Protein AF-A0A920G9D4-F1 (afdb_monomer)

Secondary structure (DSSP, 8-state):
-----HHHHHHGGGSPPPPSSTTS-----HHHHHIIIIIS----TT----PPP------------

Sequence (65 aa):
MTFSAGYMQRVMHRFPKQGDQMPWMNPQDYRKDRKMFRDDPLEDEALTFERAAVTTDVPALQEAS

Solvent-accessible surface area (backbone atoms only — not comparable to full-atom values): 4809 Å² total; per-residue (Å²): 136,87,85,82,56,67,71,53,67,75,45,55,92,72,54,84,84,70,51,95,50,85,85,53,47,83,81,89,40,70,71,58,50,47,40,61,74,72,70,46,82,91,83,51,97,88,64,84,88,76,82,80,79,86,73,93,71,82,80,79,82,76,81,83,128

Radius of gyration: 20.04 Å; Cα contacts (8 Å, |Δi|>4): 13; chains: 1; bounding box: 43×33×41 Å

pLDDT: mean 81.37, std 12.64, range [37.56, 93.69]

Foldseek 3Di:
DDDPPVVCVVCVVVDDDFDPDPPRHDPVDPVVVCCRPPPDDPDDPPDDDDDDDPDPDDPDDDDDD

Mean predicted aligned error: 11.24 Å

Structure (mmCIF, N/CA/C/O backbone):
data_AF-A0A920G9D4-F1
#
_entry.id   AF-A0A920G9D4-F1
#
loop_
_atom_site.group_PDB
_atom_site.id
_atom_site.type_symbol
_atom_site.label_atom_id
_atom_site.label_alt_id
_atom_site.label_comp_id
_atom_site.label_asym_id
_atom_site.label_entity_id
_atom_site.label_seq_id
_atom_site.pdbx_PDB_ins_code
_atom_site.Cartn_x
_atom_site.Cartn_y
_atom_site.Cartn_z
_atom_site.occupancy
_atom_site.B_iso_or_equiv
_atom_site.auth_seq_id
_atom_site.auth_comp_id
_atom_site.auth_asym_id
_atom_site.auth_atom_id
_atom_site.pdbx_PDB_model_num
ATOM 1 N N . MET A 1 1 ? 1.472 -17.237 -22.450 1.00 37.56 1 MET A N 1
ATOM 2 C CA . MET A 1 1 ? 1.338 -16.115 -23.406 1.00 37.56 1 MET A CA 1
ATOM 3 C C . MET A 1 1 ? 2.310 -15.024 -22.990 1.00 37.56 1 MET A C 1
ATOM 5 O O . MET A 1 1 ? 2.154 -14.511 -21.892 1.00 37.56 1 MET A O 1
ATOM 9 N N 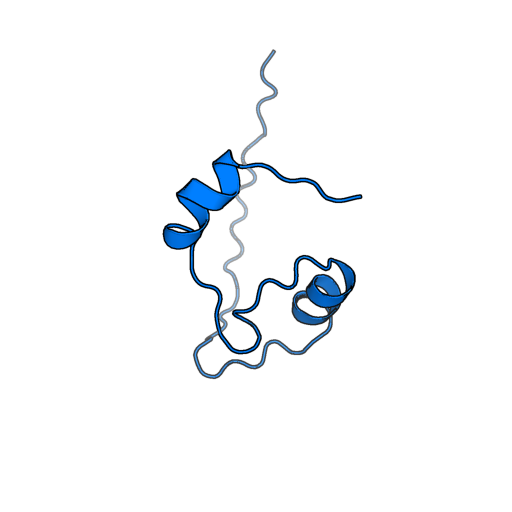. THR A 1 2 ? 3.317 -14.701 -23.806 1.00 55.94 2 THR A N 1
ATOM 10 C CA . THR A 1 2 ? 4.221 -13.568 -23.533 1.00 55.94 2 THR A CA 1
ATOM 11 C C . THR A 1 2 ? 3.722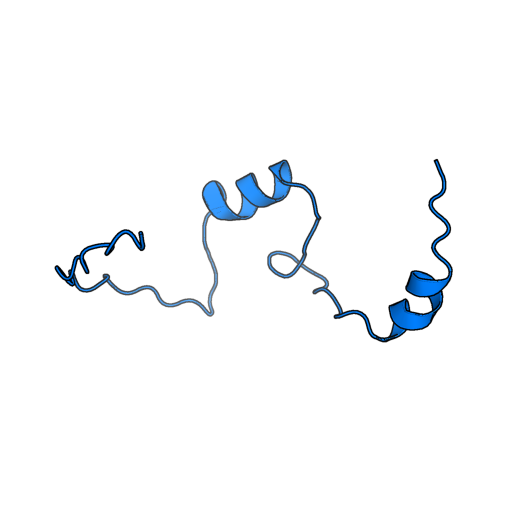 -12.355 -24.299 1.00 55.94 2 THR A C 1
ATOM 13 O O . THR A 1 2 ? 3.776 -12.318 -25.5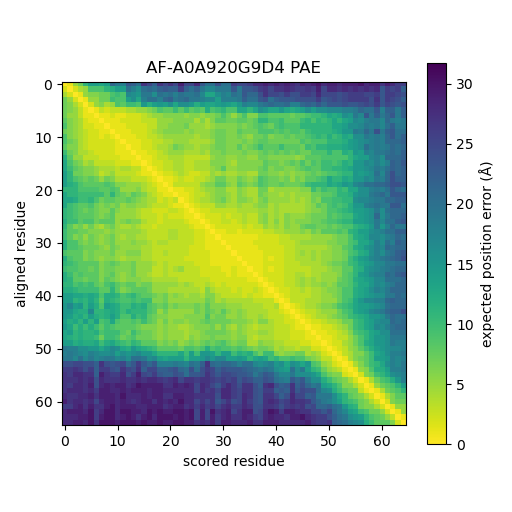24 1.00 55.94 2 THR A O 1
ATOM 16 N N . PHE A 1 3 ? 3.208 -11.370 -23.570 1.00 65.62 3 PHE A N 1
ATOM 17 C CA . PHE A 1 3 ? 2.912 -10.048 -24.101 1.00 65.62 3 PHE A CA 1
ATOM 18 C C . PHE A 1 3 ? 4.206 -9.223 -24.072 1.00 65.62 3 PHE A C 1
ATOM 20 O O . PHE A 1 3 ? 4.584 -8.684 -23.035 1.00 65.62 3 PHE A O 1
ATOM 27 N N . SER A 1 4 ? 4.937 -9.166 -25.188 1.00 65.81 4 SER A N 1
ATOM 28 C CA . SER A 1 4 ? 6.171 -8.375 -25.302 1.00 65.81 4 SER A CA 1
ATOM 29 C C . SER A 1 4 ? 5.874 -6.982 -25.862 1.00 65.81 4 SER A C 1
ATOM 31 O O . SER A 1 4 ? 6.191 -6.661 -27.009 1.00 65.81 4 SER A O 1
ATOM 33 N N . ALA A 1 5 ? 5.238 -6.135 -25.056 1.00 80.94 5 ALA A N 1
ATOM 34 C CA . ALA A 1 5 ? 5.004 -4.744 -25.419 1.00 80.94 5 ALA A CA 1
ATOM 35 C C . ALA A 1 5 ? 6.293 -3.923 -25.264 1.00 80.94 5 ALA A C 1
ATOM 37 O O . ALA A 1 5 ? 6.569 -3.356 -24.207 1.00 80.94 5 ALA A O 1
ATOM 38 N N . GLY A 1 6 ? 7.082 -3.818 -26.337 1.00 83.69 6 GLY A N 1
ATOM 39 C CA . GLY A 1 6 ? 8.323 -3.031 -26.346 1.00 83.69 6 GLY A CA 1
ATOM 40 C C . GLY A 1 6 ? 8.134 -1.558 -25.952 1.00 83.69 6 GLY A C 1
ATOM 41 O O . GLY A 1 6 ? 9.077 -0.919 -25.492 1.00 83.69 6 GLY A O 1
ATOM 42 N N . TYR A 1 7 ? 6.917 -1.007 -26.069 1.00 86.25 7 TYR A N 1
ATOM 43 C CA . TYR A 1 7 ? 6.616 0.329 -25.546 1.00 86.25 7 TYR A CA 1
ATOM 44 C C . TYR A 1 7 ? 6.631 0.380 -24.015 1.00 86.25 7 TYR A C 1
ATOM 46 O O . TYR A 1 7 ? 7.140 1.355 -23.473 1.00 86.25 7 TYR A O 1
ATOM 54 N N . MET A 1 8 ? 6.151 -0.664 -23.326 1.00 85.06 8 MET A N 1
ATOM 55 C CA . MET A 1 8 ? 6.170 -0.737 -21.862 1.00 85.06 8 MET A CA 1
ATOM 56 C C . MET A 1 8 ? 7.610 -0.772 -21.361 1.00 85.06 8 MET A C 1
ATOM 58 O O . MET A 1 8 ? 7.971 0.028 -20.506 1.00 85.06 8 MET A O 1
ATOM 62 N N . GLN A 1 9 ? 8.464 -1.603 -21.973 1.00 87.44 9 GLN A N 1
ATOM 63 C CA . GLN A 1 9 ? 9.888 -1.712 -21.620 1.00 87.44 9 GLN A CA 1
ATOM 64 C C . GLN A 1 9 ? 10.614 -0.360 -21.649 1.00 87.44 9 GLN A C 1
ATOM 66 O O . GLN A 1 9 ? 11.403 -0.069 -20.751 1.00 87.44 9 GLN A O 1
ATOM 71 N N . ARG A 1 10 ? 10.308 0.505 -22.627 1.00 91.62 10 ARG A N 1
ATOM 72 C CA . ARG A 1 10 ? 10.911 1.846 -22.726 1.00 91.62 10 ARG A CA 1
ATOM 73 C C . ARG A 1 10 ? 10.539 2.765 -21.569 1.00 91.62 10 ARG A C 1
ATOM 75 O O . ARG A 1 10 ? 11.318 3.656 -21.258 1.00 91.62 10 ARG A O 1
ATOM 82 N N . VAL A 1 11 ? 9.376 2.579 -20.950 1.00 92.00 11 VAL A N 1
ATOM 83 C CA . VAL A 1 11 ? 8.851 3.483 -19.915 1.00 92.00 11 VAL A CA 1
ATOM 84 C C . VAL A 1 11 ? 8.875 2.888 -18.509 1.00 92.00 11 VAL A C 1
ATOM 86 O O . VAL A 1 11 ? 8.632 3.633 -17.567 1.00 92.00 11 VAL A O 1
ATOM 89 N N . MET A 1 12 ? 9.231 1.607 -18.337 1.00 88.94 12 MET A N 1
ATOM 90 C CA . MET A 1 12 ? 9.271 0.936 -17.023 1.00 88.94 12 MET A CA 1
ATOM 91 C C . MET A 1 12 ? 10.073 1.715 -15.972 1.00 88.94 12 MET A C 1
ATOM 93 O O . MET A 1 12 ? 9.672 1.791 -14.819 1.00 88.94 12 MET A O 1
ATOM 97 N N . HIS A 1 13 ? 11.186 2.341 -16.365 1.00 89.81 13 HIS A N 1
ATOM 98 C CA . HIS A 1 13 ? 12.023 3.150 -15.470 1.00 89.81 13 HIS A CA 1
ATOM 99 C C . HIS A 1 13 ? 11.330 4.419 -14.936 1.00 89.81 13 HIS A C 1
ATOM 101 O O . HIS A 1 13 ? 11.841 5.056 -14.019 1.00 89.81 13 HIS A O 1
ATOM 107 N N . ARG A 1 14 ? 10.193 4.806 -15.526 1.00 93.12 14 ARG A N 1
ATOM 108 C CA . ARG A 1 14 ? 9.358 5.946 -15.122 1.00 93.12 14 ARG A CA 1
ATOM 109 C C . ARG A 1 14 ? 8.115 5.518 -14.353 1.00 93.12 14 ARG A C 1
ATOM 111 O O . ARG A 1 14 ? 7.324 6.378 -13.976 1.00 93.12 14 ARG A O 1
ATOM 118 N N . PHE A 1 15 ? 7.890 4.217 -14.187 1.00 89.62 15 PHE A N 1
ATOM 119 C CA . PHE A 1 15 ? 6.726 3.747 -13.454 1.00 89.62 15 PHE A CA 1
ATOM 120 C C . PHE A 1 15 ? 6.838 4.147 -11.980 1.00 89.62 15 PHE A C 1
ATOM 122 O O . PHE A 1 15 ? 7.950 4.208 -11.442 1.00 89.62 15 PHE A O 1
ATOM 129 N N . PRO A 1 16 ? 5.701 4.442 -11.326 1.00 87.88 16 PRO A N 1
ATOM 130 C CA . PRO A 1 16 ? 5.695 4.709 -9.900 1.00 87.88 16 PRO A CA 1
ATOM 131 C C . PRO A 1 16 ? 6.261 3.500 -9.154 1.00 87.88 16 PRO A C 1
ATOM 133 O O . PRO A 1 16 ? 5.983 2.348 -9.495 1.00 87.88 16 PRO A O 1
ATOM 136 N N . LYS A 1 17 ? 7.082 3.773 -8.140 1.00 87.62 17 LYS A N 1
ATOM 137 C CA . LYS A 1 17 ? 7.578 2.731 -7.246 1.00 87.62 17 LYS A CA 1
ATOM 138 C C . LYS A 1 17 ? 6.472 2.355 -6.272 1.00 87.62 17 LYS A C 1
ATOM 140 O O . LYS A 1 17 ? 5.754 3.219 -5.778 1.00 87.62 17 LYS A O 1
ATOM 145 N N . GLN A 1 18 ? 6.366 1.065 -6.008 1.00 89.94 18 GLN A N 1
ATOM 146 C CA . GLN A 1 18 ? 5.493 0.519 -4.983 1.00 89.94 18 GLN A CA 1
ATOM 147 C C . GLN A 1 18 ? 6.247 0.438 -3.652 1.00 89.94 18 GLN A C 1
ATOM 149 O O . GLN A 1 18 ? 7.475 0.320 -3.660 1.00 89.94 18 GLN A O 1
ATOM 154 N N . GLY A 1 19 ? 5.522 0.505 -2.533 1.00 88.50 19 GLY A N 1
ATOM 155 C CA . GLY A 1 19 ? 6.090 0.257 -1.212 1.00 88.50 19 GLY A CA 1
ATOM 156 C C . GLY A 1 19 ? 6.637 -1.166 -1.079 1.00 88.50 19 GLY A C 1
ATOM 157 O O . GLY A 1 19 ? 6.309 -2.065 -1.861 1.00 88.50 19 GLY A O 1
ATOM 158 N N . ASP A 1 20 ? 7.493 -1.360 -0.085 1.00 87.44 20 ASP A N 1
ATOM 159 C CA . ASP A 1 20 ? 8.152 -2.630 0.221 1.00 87.44 20 ASP A CA 1
ATOM 160 C C . ASP A 1 20 ? 7.355 -3.508 1.198 1.00 87.44 20 ASP A C 1
ATOM 162 O O . ASP A 1 20 ? 7.596 -4.713 1.261 1.00 87.44 20 ASP A O 1
ATOM 166 N N . GLN A 1 21 ? 6.384 -2.933 1.913 1.00 84.81 21 GLN A N 1
ATOM 167 C CA . GLN A 1 21 ? 5.539 -3.615 2.894 1.00 84.81 21 GLN A CA 1
ATOM 168 C C . GLN A 1 21 ? 4.057 -3.246 2.738 1.00 84.81 21 GLN A C 1
ATOM 170 O O . GLN A 1 21 ? 3.702 -2.216 2.160 1.00 84.81 21 GLN A O 1
ATOM 175 N N . MET A 1 22 ? 3.182 -4.103 3.270 1.00 80.00 22 MET A N 1
ATOM 176 C CA . MET A 1 22 ? 1.756 -3.792 3.418 1.00 80.00 22 MET A CA 1
ATOM 177 C C . MET A 1 22 ? 1.555 -2.611 4.389 1.00 80.00 22 MET A C 1
ATOM 179 O O . MET A 1 22 ? 2.341 -2.481 5.328 1.00 80.00 22 MET A O 1
ATOM 183 N N . PRO A 1 23 ? 0.522 -1.767 4.195 1.00 80.62 23 PRO A N 1
ATOM 184 C CA . PRO A 1 23 ? -0.501 -1.819 3.139 1.00 80.62 23 PRO A CA 1
ATOM 185 C C . PRO A 1 23 ? -0.094 -1.117 1.828 1.00 80.62 23 PRO A C 1
ATOM 187 O O . PRO A 1 23 ? -0.870 -1.080 0.877 1.00 80.62 23 PRO A O 1
ATOM 190 N N . TRP A 1 24 ? 1.124 -0.574 1.729 1.00 83.81 24 TRP A N 1
ATOM 191 C CA . TRP A 1 24 ? 1.600 0.239 0.592 1.00 83.81 24 TRP A CA 1
ATOM 192 C C . TRP A 1 24 ? 2.050 -0.578 -0.629 1.00 83.81 24 TRP A C 1
ATOM 194 O O . TRP A 1 24 ? 2.798 -0.107 -1.494 1.00 83.81 24 TRP A O 1
ATOM 204 N N . MET A 1 25 ? 1.570 -1.814 -0.707 1.00 87.81 25 MET A N 1
ATOM 205 C CA . MET A 1 25 ? 1.804 -2.758 -1.783 1.00 87.81 25 MET A CA 1
ATOM 206 C C . MET A 1 25 ? 0.511 -2.899 -2.598 1.00 87.81 25 MET A C 1
ATOM 208 O O . MET A 1 25 ? -0.548 -3.120 -2.029 1.00 87.81 25 MET A O 1
ATOM 212 N N . ASN A 1 26 ? 0.584 -2.804 -3.928 1.00 88.50 26 ASN A N 1
ATOM 213 C CA . ASN A 1 26 ? -0.523 -3.102 -4.837 1.00 88.50 26 ASN A CA 1
ATOM 214 C C . ASN A 1 26 ? -0.315 -4.507 -5.438 1.00 88.50 26 ASN A C 1
ATOM 216 O O . ASN A 1 26 ? 0.422 -4.657 -6.418 1.00 88.50 26 ASN A O 1
ATOM 220 N N . PRO A 1 27 ? -0.911 -5.563 -4.859 1.00 88.50 27 PRO A N 1
ATOM 221 C CA . PRO A 1 27 ? -0.729 -6.929 -5.338 1.00 88.50 27 PRO A CA 1
ATOM 222 C C . PRO A 1 27 ? -1.434 -7.215 -6.674 1.00 88.50 27 PRO A C 1
ATOM 224 O O . PRO A 1 27 ? -1.215 -8.294 -7.225 1.00 88.50 27 PRO A O 1
ATOM 227 N N . GLN A 1 28 ? -2.262 -6.295 -7.197 1.00 88.94 28 GLN A N 1
ATOM 228 C CA . GLN A 1 28 ? -3.136 -6.519 -8.362 1.00 88.94 28 GLN A CA 1
ATOM 229 C C . GLN A 1 28 ? -3.962 -7.818 -8.237 1.00 88.94 28 GLN A C 1
ATOM 231 O O . GLN A 1 28 ? -4.214 -8.515 -9.222 1.00 88.94 28 GLN A O 1
ATOM 236 N N . ASP A 1 29 ? -4.366 -8.162 -7.011 1.00 92.50 29 ASP A N 1
ATOM 237 C CA . ASP A 1 29 ? -5.126 -9.365 -6.679 1.00 92.50 29 ASP A CA 1
ATOM 238 C C . ASP A 1 29 ? -6.308 -8.970 -5.803 1.00 92.50 29 ASP A 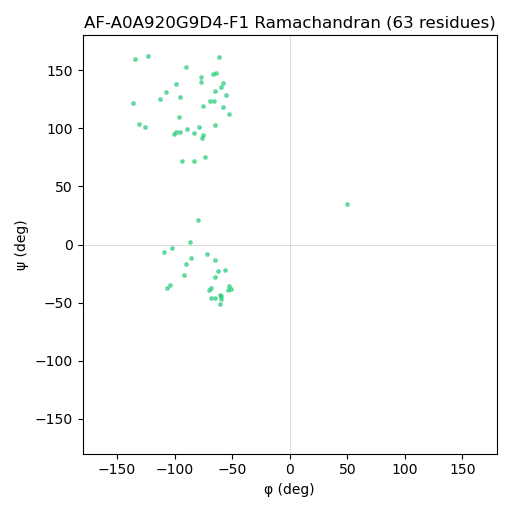C 1
ATOM 240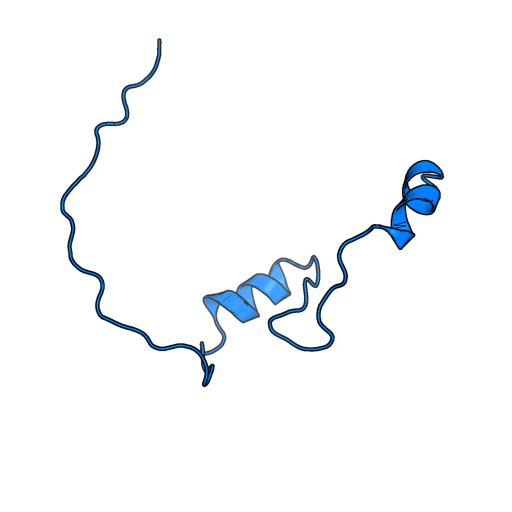 O O . ASP A 1 29 ? -6.185 -8.779 -4.593 1.00 92.50 29 ASP A O 1
ATOM 244 N N . TYR A 1 30 ? -7.481 -8.941 -6.430 1.00 91.25 30 TYR A N 1
ATOM 245 C CA . TYR A 1 30 ? -8.721 -8.544 -5.782 1.00 91.25 30 TYR A CA 1
ATOM 246 C C . TYR A 1 30 ? -9.016 -9.308 -4.484 1.00 91.25 30 TYR A C 1
ATOM 248 O O . TYR A 1 30 ? -9.579 -8.739 -3.550 1.00 91.25 30 TYR A O 1
ATOM 256 N N . ARG A 1 31 ? -8.671 -10.602 -4.391 1.00 93.69 31 ARG A N 1
ATOM 257 C CA . ARG A 1 31 ? -8.966 -11.384 -3.178 1.00 93.69 31 ARG A CA 1
ATOM 258 C C . ARG A 1 31 ? -8.099 -10.930 -2.011 1.00 93.69 31 ARG A C 1
ATOM 260 O O . ARG A 1 31 ? -8.598 -10.870 -0.889 1.00 93.69 31 ARG A O 1
ATOM 267 N N . LYS A 1 32 ? -6.830 -10.617 -2.284 1.00 91.00 32 LYS A N 1
ATOM 268 C CA . LYS A 1 32 ? -5.902 -10.067 -1.289 1.00 91.00 32 LYS A CA 1
ATOM 269 C C . LYS A 1 32 ? -6.321 -8.660 -0.887 1.00 91.00 32 LYS A C 1
ATOM 271 O O . LYS A 1 32 ? -6.427 -8.398 0.305 1.00 91.00 32 LYS A O 1
ATOM 276 N N . ASP A 1 33 ? -6.657 -7.822 -1.865 1.00 90.38 33 ASP A N 1
ATOM 277 C CA . ASP A 1 33 ? -7.110 -6.450 -1.620 1.00 90.38 33 ASP A CA 1
ATOM 278 C C . ASP A 1 33 ? -8.380 -6.430 -0.766 1.00 90.38 33 ASP A C 1
ATOM 280 O O . ASP A 1 33 ? -8.475 -5.680 0.202 1.00 90.38 33 ASP A O 1
ATOM 284 N N . ARG A 1 34 ? -9.352 -7.301 -1.070 1.00 91.75 34 ARG A N 1
ATOM 285 C CA . ARG A 1 34 ? -10.591 -7.398 -0.293 1.00 91.75 34 ARG A CA 1
ATOM 286 C C . ARG A 1 34 ? -10.308 -7.740 1.164 1.00 91.75 34 ARG A C 1
ATOM 288 O O . ARG A 1 34 ? -10.874 -7.091 2.033 1.00 91.75 34 ARG A O 1
ATOM 295 N N . LYS A 1 35 ? -9.449 -8.731 1.414 1.00 90.50 35 LYS A N 1
ATOM 296 C CA . LYS A 1 35 ? -9.082 -9.106 2.779 1.00 90.50 35 LYS A CA 1
ATOM 297 C C . LYS A 1 35 ? -8.421 -7.929 3.504 1.00 90.50 35 LYS A C 1
ATOM 299 O O . LYS A 1 35 ? -8.899 -7.541 4.560 1.00 90.50 35 LYS A O 1
ATOM 304 N N . MET A 1 36 ? -7.403 -7.325 2.890 1.00 87.56 36 MET A N 1
ATOM 305 C CA . MET A 1 36 ? -6.631 -6.237 3.497 1.00 87.56 36 MET A CA 1
ATOM 306 C C . MET A 1 36 ? -7.484 -5.006 3.825 1.00 87.56 36 MET A C 1
ATOM 308 O O . MET A 1 36 ? -7.327 -4.420 4.886 1.00 87.56 36 MET A O 1
ATOM 312 N N . PHE A 1 37 ? -8.379 -4.598 2.919 1.00 87.19 37 PHE A N 1
ATOM 313 C CA . PHE A 1 37 ? -9.147 -3.360 3.090 1.00 87.19 37 PHE A CA 1
ATOM 314 C C . PHE A 1 37 ? -10.499 -3.537 3.786 1.00 87.19 37 PHE A C 1
ATOM 316 O O . PHE A 1 37 ? -11.019 -2.562 4.324 1.00 87.19 37 PHE A O 1
ATOM 323 N N . ARG A 1 38 ? -11.126 -4.720 3.714 1.00 89.19 38 ARG A N 1
ATOM 324 C CA . ARG A 1 38 ? -12.460 -4.945 4.306 1.00 89.19 38 ARG A CA 1
ATOM 325 C C . ARG A 1 38 ? -12.444 -5.787 5.566 1.00 89.19 38 ARG A C 1
ATOM 327 O O . ARG A 1 38 ? -13.287 -5.551 6.426 1.00 89.19 38 ARG A O 1
ATOM 334 N N . ASP A 1 39 ? -11.579 -6.793 5.619 1.00 90.50 39 ASP A N 1
ATOM 335 C CA . ASP A 1 39 ? -11.667 -7.844 6.631 1.00 90.50 39 ASP A CA 1
ATOM 336 C C . ASP A 1 39 ? -10.607 -7.661 7.733 1.00 90.50 39 ASP A C 1
ATOM 338 O O . ASP A 1 39 ? -10.883 -7.958 8.895 1.00 90.50 39 ASP A O 1
ATOM 342 N N . ASP A 1 40 ? -9.411 -7.175 7.385 1.00 88.44 40 ASP A N 1
ATOM 343 C CA . ASP A 1 40 ? -8.325 -6.953 8.341 1.00 88.44 40 ASP A CA 1
ATOM 344 C C . ASP A 1 40 ? -8.564 -5.670 9.180 1.00 88.44 40 ASP A C 1
ATOM 346 O O . ASP A 1 40 ? -9.099 -4.680 8.667 1.00 88.44 40 ASP A O 1
ATOM 350 N N . PRO A 1 41 ? -8.183 -5.659 10.476 1.00 85.88 41 PRO A N 1
ATOM 351 C CA . PRO A 1 41 ? -8.282 -4.470 11.320 1.00 85.88 41 PRO A CA 1
ATOM 352 C C . PRO A 1 41 ? -7.466 -3.302 10.761 1.00 85.88 41 PRO A C 1
ATOM 354 O O . PRO A 1 41 ? -6.304 -3.459 10.388 1.00 85.88 41 PRO A O 1
ATOM 357 N N . LEU A 1 42 ? -8.060 -2.108 10.756 1.00 84.06 42 LEU A N 1
ATOM 358 C CA . LEU A 1 42 ? -7.370 -0.879 10.374 1.00 84.06 42 LEU A CA 1
ATOM 359 C C . LEU A 1 42 ? -6.581 -0.328 11.575 1.00 84.06 42 LEU A C 1
ATOM 361 O O . LEU A 1 42 ? -6.978 0.653 12.201 1.00 84.06 42 LEU A O 1
ATOM 365 N N . GLU A 1 43 ? -5.497 -1.019 11.924 1.00 82.44 43 GLU A N 1
ATOM 366 C CA . GLU A 1 43 ? -4.573 -0.664 13.007 1.00 82.44 43 GLU A CA 1
ATOM 367 C C . GLU A 1 43 ? -3.346 0.055 12.423 1.00 82.44 43 GLU A C 1
ATOM 369 O O . GLU A 1 43 ? -2.412 -0.579 11.937 1.00 82.44 43 GLU A O 1
ATOM 374 N N . ASP A 1 44 ? -3.360 1.390 12.442 1.00 82.81 44 ASP A N 1
ATOM 375 C CA . ASP A 1 44 ? -2.252 2.238 11.982 1.00 82.81 44 ASP A CA 1
ATOM 376 C C . ASP A 1 44 ? -2.022 3.373 12.992 1.00 82.81 44 ASP A C 1
ATOM 378 O O . ASP A 1 44 ? -2.928 4.161 13.269 1.00 82.81 44 ASP A O 1
ATOM 382 N N . GLU A 1 45 ? -0.807 3.456 13.542 1.00 84.44 45 GLU A N 1
ATOM 383 C CA . GLU A 1 45 ? -0.411 4.472 14.530 1.00 84.44 45 GLU A CA 1
ATOM 384 C C . GLU A 1 45 ? -0.482 5.907 13.983 1.00 84.44 45 GLU A C 1
ATOM 386 O O . GLU A 1 45 ? -0.605 6.861 14.752 1.00 84.44 45 GLU A O 1
ATOM 391 N N . ALA A 1 46 ? -0.415 6.078 12.661 1.00 87.12 46 ALA A N 1
ATOM 392 C CA . ALA A 1 46 ? -0.512 7.376 12.005 1.00 87.12 46 ALA A CA 1
ATOM 393 C C . ALA A 1 46 ? -1.963 7.811 11.724 1.00 87.12 46 ALA A C 1
ATOM 395 O O . ALA A 1 46 ? -2.187 8.972 11.367 1.00 87.12 46 ALA A O 1
ATOM 396 N N . LEU A 1 47 ? -2.957 6.924 11.871 1.00 88.25 47 LEU A N 1
ATOM 397 C CA . LEU A 1 47 ? -4.362 7.233 11.597 1.00 88.25 47 LEU A CA 1
ATOM 398 C C . LEU A 1 47 ? -5.110 7.636 12.874 1.00 88.25 47 LEU A C 1
ATOM 400 O O . LEU A 1 47 ? -5.155 6.905 13.858 1.00 88.25 47 LEU A O 1
ATOM 404 N N . THR A 1 48 ? -5.769 8.797 12.837 1.00 90.62 48 THR A N 1
ATOM 405 C CA . THR A 1 48 ? -6.733 9.221 13.866 1.00 90.62 48 THR A CA 1
ATOM 406 C C . THR A 1 48 ? -8.127 9.264 13.256 1.00 90.62 48 THR A C 1
ATOM 408 O O . T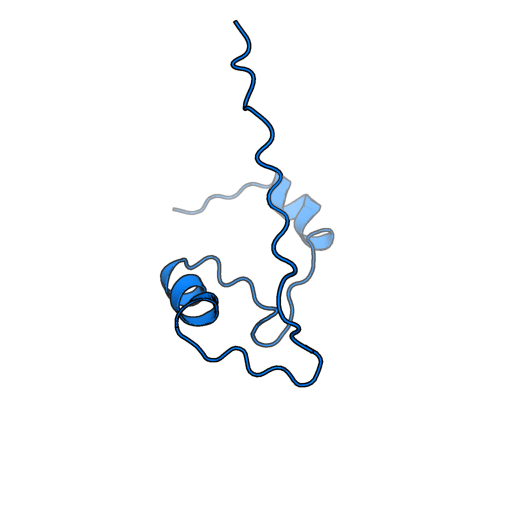HR A 1 48 ? -8.347 9.946 12.257 1.00 90.62 48 THR A O 1
ATOM 411 N N . PHE A 1 49 ? -9.076 8.552 13.862 1.00 87.94 49 PHE A N 1
ATOM 412 C CA . PHE A 1 49 ? -10.465 8.532 13.412 1.00 87.94 49 PHE A CA 1
ATOM 413 C C . PHE A 1 49 ? -11.321 9.477 14.250 1.00 87.94 49 PHE A C 1
ATOM 415 O O . PHE A 1 49 ? -11.233 9.492 15.478 1.00 87.94 49 PHE A O 1
ATOM 422 N N . GLU A 1 50 ? -12.205 10.215 13.586 1.00 90.56 50 GLU A N 1
ATOM 423 C CA . GLU A 1 50 ? -13.242 11.018 14.224 1.00 90.56 50 GLU A CA 1
ATOM 424 C C . GLU A 1 50 ? -14.630 10.618 13.722 1.00 90.56 50 GLU A C 1
ATOM 426 O O . GLU A 1 50 ? -14.795 9.959 12.692 1.00 90.56 50 GLU A O 1
ATOM 431 N N . ARG A 1 51 ? -15.664 10.997 14.476 1.00 91.12 51 ARG A N 1
ATOM 432 C CA . ARG A 1 51 ? -17.043 10.757 14.057 1.00 91.12 51 ARG A CA 1
ATOM 433 C C . ARG A 1 51 ? -17.357 11.658 12.867 1.00 91.12 51 ARG A C 1
ATOM 435 O O . ARG A 1 51 ? -17.303 12.875 12.998 1.00 91.12 51 ARG A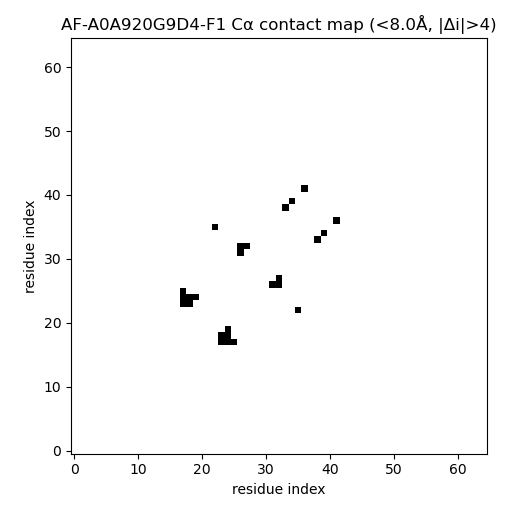 O 1
ATOM 442 N N . ALA A 1 52 ? -17.779 11.056 11.758 1.00 87.88 52 ALA A N 1
ATOM 443 C CA . ALA A 1 52 ? -18.288 11.810 10.622 1.00 87.88 52 ALA A CA 1
ATOM 444 C C . ALA A 1 52 ? -19.447 12.725 11.056 1.00 87.88 52 ALA A C 1
ATOM 446 O O . ALA A 1 52 ? -20.407 12.269 11.689 1.00 87.88 52 ALA A O 1
ATOM 447 N N . ALA A 1 53 ? -19.362 14.010 10.707 1.00 84.38 53 ALA A N 1
ATOM 448 C CA . ALA A 1 53 ? -20.496 14.913 10.816 1.00 84.38 53 ALA A CA 1
ATOM 449 C C . ALA A 1 53 ? -21.591 14.441 9.851 1.00 84.38 53 ALA A C 1
ATOM 451 O O . ALA A 1 53 ? -21.326 14.137 8.687 1.00 84.38 53 ALA A O 1
ATOM 452 N N . VAL A 1 54 ? -22.827 14.350 10.339 1.00 80.88 54 VAL A N 1
ATOM 453 C CA . VAL A 1 54 ? -23.967 14.012 9.487 1.00 80.88 54 VAL A CA 1
ATOM 454 C C . VAL A 1 54 ? -24.303 15.245 8.658 1.00 80.88 54 VAL A C 1
ATOM 456 O O . VAL A 1 54 ? -25.031 16.124 9.111 1.00 80.88 54 VAL A O 1
ATOM 459 N N . THR A 1 55 ? -23.760 15.322 7.448 1.00 73.00 55 THR A N 1
ATOM 460 C CA . THR A 1 55 ? -24.175 16.323 6.466 1.00 73.00 55 THR A CA 1
ATOM 461 C C . THR A 1 55 ? -25.324 15.733 5.658 1.00 73.00 55 THR A C 1
ATOM 463 O O . THR A 1 55 ? -25.117 14.927 4.754 1.00 73.00 55 THR A O 1
ATOM 466 N N . THR A 1 56 ? -26.561 16.094 5.999 1.00 67.19 56 THR A N 1
ATOM 467 C CA . THR A 1 56 ? -27.725 15.884 5.125 1.00 67.19 56 THR A CA 1
ATOM 468 C C . THR A 1 56 ? -27.667 16.892 3.986 1.00 67.19 56 THR A C 1
ATOM 470 O O . THR A 1 56 ? -28.395 17.879 3.994 1.00 67.19 56 THR A O 1
ATOM 473 N N . ASP A 1 57 ? -26.781 16.667 3.025 1.00 67.50 57 ASP A N 1
ATOM 474 C CA . ASP A 1 57 ? -26.899 17.296 1.716 1.00 67.50 57 ASP A CA 1
ATOM 475 C C . ASP A 1 57 ? -26.863 16.184 0.674 1.00 67.50 57 ASP A C 1
ATOM 477 O O . ASP A 1 57 ? -25.823 15.584 0.403 1.00 67.50 57 ASP A O 1
ATOM 481 N N . VAL A 1 58 ? -28.046 15.826 0.177 1.00 65.88 58 VAL A N 1
ATOM 482 C CA . VAL A 1 58 ? -28.191 14.951 -0.984 1.00 65.88 58 VAL A CA 1
ATOM 483 C C . VAL A 1 58 ? -28.356 15.885 -2.179 1.00 65.88 58 VAL A C 1
ATOM 485 O O . VAL A 1 58 ? -29.472 16.354 -2.416 1.00 65.88 58 VAL A O 1
ATOM 488 N N . PRO A 1 59 ? -27.290 16.193 -2.937 1.00 61.62 59 PRO A N 1
ATOM 489 C CA . PRO A 1 59 ? -27.453 16.910 -4.187 1.00 61.62 59 PRO A CA 1
ATOM 490 C C . PRO A 1 59 ? -28.217 16.012 -5.164 1.00 61.62 59 PRO A C 1
ATOM 492 O O . PRO A 1 59 ? -27.825 14.875 -5.436 1.00 61.62 59 PRO A O 1
ATOM 495 N N . ALA A 1 60 ? -29.344 16.522 -5.661 1.00 64.31 60 ALA A N 1
ATOM 496 C CA . ALA A 1 60 ? -30.146 15.864 -6.678 1.00 64.31 60 ALA A CA 1
ATOM 497 C C . ALA A 1 60 ? -29.279 15.613 -7.920 1.00 64.31 60 ALA A C 1
ATOM 499 O O . ALA A 1 60 ? -28.766 16.551 -8.530 1.00 64.31 60 ALA A O 1
ATOM 500 N N . LEU A 1 61 ? -29.107 14.341 -8.285 1.00 60.94 61 LEU A N 1
ATOM 501 C CA . LEU A 1 61 ? -28.494 13.960 -9.550 1.00 60.94 61 LEU A CA 1
ATOM 502 C C . LEU A 1 61 ? -29.413 14.448 -10.671 1.00 60.94 61 LEU A C 1
ATOM 504 O O . LEU A 1 61 ? -30.479 13.884 -10.909 1.00 60.94 61 LEU A O 1
ATOM 508 N N . GLN A 1 62 ? -29.026 15.544 -11.316 1.00 61.50 62 GLN 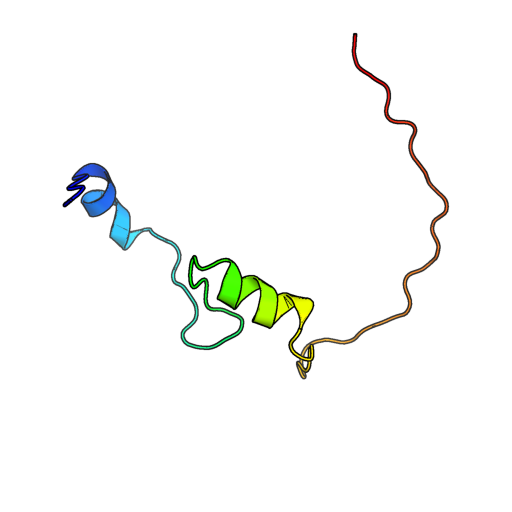A N 1
ATOM 509 C CA . GLN A 1 62 ? -29.716 16.028 -12.496 1.00 61.50 62 GLN A CA 1
ATOM 510 C C . GLN A 1 62 ? -29.269 15.173 -13.681 1.00 61.50 62 GLN A C 1
ATOM 512 O O . GLN A 1 62 ? -28.170 15.335 -14.206 1.00 61.50 62 GLN A O 1
ATOM 517 N N . GLU A 1 63 ? -30.126 14.220 -14.045 1.00 51.59 63 GLU A N 1
ATOM 518 C CA . GLU A 1 63 ? -30.037 13.420 -15.264 1.00 51.59 63 GLU A CA 1
ATOM 519 C C . GLU A 1 63 ? -29.903 14.372 -16.468 1.00 51.59 63 GLU A C 1
ATOM 521 O O . GLU A 1 63 ? -30.816 15.144 -16.776 1.00 51.59 63 GLU A O 1
ATOM 526 N N . ALA A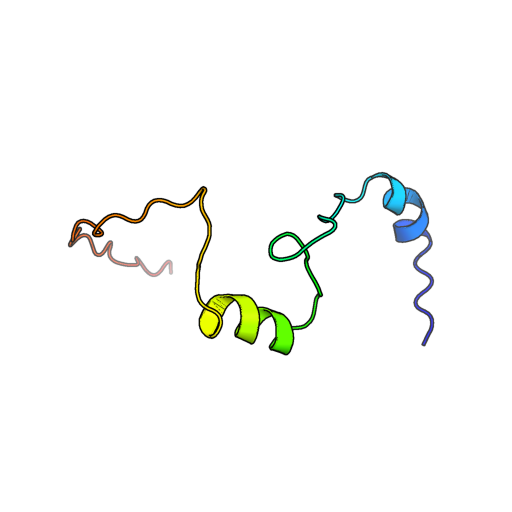 1 64 ? -28.738 14.369 -17.118 1.00 49.44 64 ALA A N 1
ATOM 527 C CA . ALA A 1 64 ? -28.518 15.105 -18.356 1.00 49.44 64 ALA A CA 1
ATOM 528 C C . ALA A 1 64 ? -29.213 14.360 -19.508 1.00 49.44 64 ALA A C 1
ATOM 530 O O . ALA A 1 64 ? -28.904 13.195 -19.761 1.00 49.44 64 ALA A O 1
ATOM 531 N N . SER A 1 65 ? -30.172 15.033 -20.155 1.00 55.84 65 SER A N 1
ATOM 532 C CA . SER A 1 65 ? -30.818 14.604 -21.408 1.00 55.84 65 SER A CA 1
ATOM 533 C C . SER A 1 65 ? -29.936 14.842 -22.628 1.00 55.84 65 SER A C 1
ATOM 535 O O . SER A 1 65 ? -29.150 15.816 -22.601 1.00 55.84 65 SER A O 1
#